Protein AF-A0A958SZK6-F1 (afdb_monomer_lite)

Structure (mmCIF, N/CA/C/O backbone):
data_AF-A0A958SZK6-F1
#
_entry.id   AF-A0A958SZK6-F1
#
loop_
_atom_site.group_PDB
_atom_site.id
_atom_site.type_symbol
_atom_site.label_atom_id
_atom_site.label_alt_id
_atom_site.label_comp_id
_atom_site.label_asym_id
_atom_site.label_entity_id
_atom_site.label_seq_id
_atom_site.pdbx_PDB_ins_code
_atom_site.Cartn_x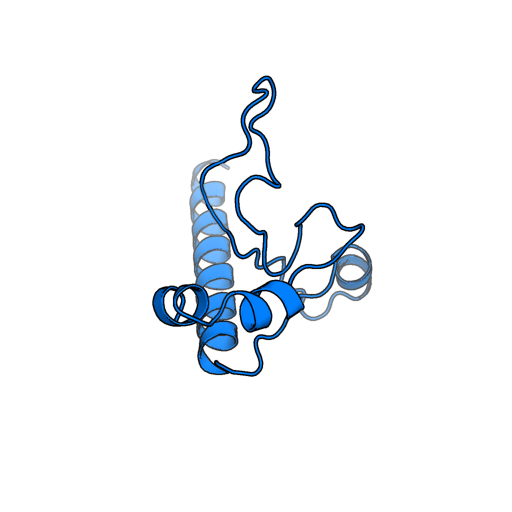
_atom_site.Cartn_y
_atom_site.Cartn_z
_atom_site.occupancy
_atom_site.B_iso_or_equiv
_atom_site.auth_seq_id
_atom_site.auth_comp_id
_atom_site.auth_asym_id
_atom_site.auth_atom_id
_atom_site.pdbx_PDB_model_num
ATOM 1 N N . GLN A 1 1 ? -9.266 -9.738 -1.477 1.00 91.81 1 GLN A N 1
ATOM 2 C CA . GLN A 1 1 ? -8.000 -9.191 -0.958 1.00 91.81 1 GLN A CA 1
ATOM 3 C C . GLN A 1 1 ? -8.165 -7.889 -0.177 1.00 91.81 1 GLN A C 1
ATOM 5 O O . GLN A 1 1 ? -8.206 -7.959 1.041 1.00 91.81 1 GLN A O 1
ATOM 10 N N . VAL A 1 2 ? -8.353 -6.716 -0.798 1.00 93.88 2 VAL A N 1
ATOM 11 C CA . VAL A 1 2 ? -8.395 -5.432 -0.049 1.00 93.88 2 VAL A CA 1
ATOM 12 C C . VAL A 1 2 ? -9.472 -5.387 1.045 1.00 93.88 2 VAL A C 1
ATOM 14 O O . VAL A 1 2 ? -9.181 -5.058 2.189 1.00 93.88 2 VAL A O 1
ATOM 17 N N . LYS A 1 3 ? -10.704 -5.811 0.730 1.00 95.88 3 LYS A N 1
ATOM 18 C CA . LYS A 1 3 ? -11.786 -5.913 1.728 1.00 95.88 3 LYS A CA 1
ATOM 19 C C . LYS A 1 3 ? -11.458 -6.877 2.874 1.00 95.88 3 LYS A C 1
ATOM 21 O O . LYS A 1 3 ? -11.888 -6.641 3.992 1.00 95.88 3 LYS A O 1
ATOM 26 N N . GLN A 1 4 ? -10.721 -7.954 2.593 1.00 97.31 4 GLN A N 1
ATOM 27 C CA . GLN A 1 4 ? -10.330 -8.931 3.613 1.00 97.31 4 GLN A CA 1
ATOM 28 C C . GLN A 1 4 ? -9.283 -8.340 4.552 1.00 97.31 4 GLN A C 1
ATOM 30 O O . GLN A 1 4 ? -9.421 -8.506 5.755 1.00 97.31 4 GLN A O 1
ATOM 35 N N . PHE A 1 5 ? -8.307 -7.593 4.023 1.00 97.62 5 PHE A N 1
ATOM 36 C CA . PHE A 1 5 ? -7.326 -6.891 4.849 1.00 97.62 5 PHE A CA 1
ATOM 37 C C . PHE A 1 5 ? -8.008 -5.929 5.829 1.00 97.62 5 PHE A C 1
ATOM 39 O O . PHE A 1 5 ? -7.774 -6.011 7.028 1.00 97.62 5 PHE A O 1
ATOM 46 N N . PHE A 1 6 ? -8.914 -5.070 5.352 1.00 96.44 6 PHE A N 1
ATOM 47 C CA . PHE A 1 6 ? -9.590 -4.107 6.231 1.00 96.44 6 PHE A CA 1
ATOM 48 C C . PHE A 1 6 ? -10.586 -4.745 7.212 1.00 96.44 6 PHE A C 1
ATOM 50 O O . PHE A 1 6 ? -10.904 -4.129 8.229 1.00 96.44 6 PHE A O 1
ATOM 57 N N . ALA A 1 7 ? -11.018 -5.983 6.954 1.00 97.38 7 ALA A N 1
ATOM 58 C CA . ALA A 1 7 ? -11.819 -6.784 7.876 1.00 97.38 7 ALA A CA 1
ATOM 59 C C . ALA A 1 7 ? -10.991 -7.501 8.962 1.00 97.38 7 ALA A C 1
ATOM 61 O O . ALA A 1 7 ? -11.582 -8.095 9.864 1.00 97.38 7 ALA A O 1
ATOM 62 N N . LEU A 1 8 ? -9.652 -7.467 8.896 1.00 97.50 8 LEU A N 1
ATOM 63 C CA . LEU A 1 8 ? -8.797 -8.017 9.950 1.00 97.50 8 LEU A CA 1
ATOM 64 C C . LEU A 1 8 ? -8.960 -7.234 11.267 1.00 97.50 8 LEU A C 1
ATOM 66 O O . LEU A 1 8 ? -9.292 -6.040 11.237 1.00 97.50 8 LEU A O 1
ATOM 70 N N . PRO A 1 9 ? -8.676 -7.872 12.421 1.00 97.81 9 PRO A N 1
ATOM 71 C CA . PRO A 1 9 ? -8.665 -7.188 13.708 1.00 97.81 9 PRO A CA 1
ATOM 72 C C . PRO A 1 9 ? -7.741 -5.966 13.701 1.00 97.81 9 PRO A C 1
ATOM 74 O O . PRO A 1 9 ? -6.704 -5.950 13.030 1.00 97.81 9 PRO A O 1
ATOM 77 N N . LEU A 1 10 ? -8.108 -4.923 14.449 1.00 95.38 10 LEU A N 1
ATOM 78 C CA . LEU A 1 10 ? -7.368 -3.659 14.453 1.00 95.38 10 LEU A CA 1
ATOM 79 C C . LEU A 1 10 ? -5.914 -3.862 14.896 1.00 95.38 10 LEU A C 1
ATOM 81 O O . LEU A 1 10 ? -5.007 -3.310 14.278 1.00 95.38 10 LEU A O 1
ATOM 85 N N . GLU A 1 11 ? -5.697 -4.697 15.908 1.00 96.25 11 GLU A N 1
ATOM 86 C CA . GLU A 1 11 ? -4.380 -5.057 16.425 1.00 96.25 11 GLU A CA 1
ATOM 87 C C . GLU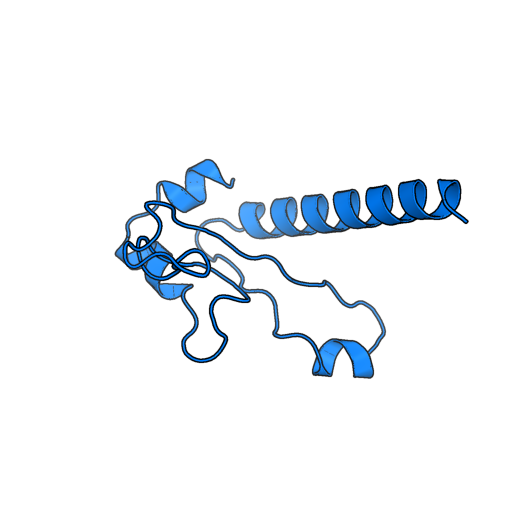 A 1 11 ? -3.499 -5.763 15.385 1.00 96.25 11 GLU A C 1
ATOM 89 O O . GLU A 1 11 ? -2.276 -5.679 15.459 1.00 96.25 11 GLU A O 1
ATOM 94 N N . VAL A 1 12 ? -4.101 -6.431 14.395 1.00 97.75 12 VAL A N 1
ATOM 95 C CA . VAL A 1 12 ? -3.373 -7.023 13.270 1.00 97.75 12 VAL A CA 1
ATOM 96 C C . VAL A 1 12 ? -2.991 -5.933 12.276 1.00 97.75 12 VAL A C 1
ATOM 98 O O . VAL A 1 12 ? -1.819 -5.803 11.933 1.00 97.75 12 VAL A O 1
ATOM 101 N N . LYS A 1 13 ? -3.950 -5.092 11.868 1.00 97.19 13 LYS A N 1
ATOM 102 C CA . LYS A 1 13 ? -3.707 -4.005 10.903 1.00 97.19 13 LYS A CA 1
ATOM 103 C C . LYS A 1 13 ? -2.657 -3.008 11.404 1.00 97.19 13 LYS A C 1
ATOM 105 O O . LYS A 1 13 ? -1.792 -2.595 10.638 1.00 97.19 13 LYS A O 1
ATOM 110 N N . GLN A 1 14 ? -2.682 -2.673 12.696 1.00 95.62 14 GLN A N 1
ATOM 111 C CA . GLN A 1 14 ? -1.741 -1.737 13.324 1.00 95.62 14 GLN A CA 1
ATOM 112 C C . GLN A 1 14 ? -0.276 -2.189 13.270 1.00 95.62 14 GLN A C 1
ATOM 114 O O . GLN A 1 14 ? 0.607 -1.336 13.303 1.00 95.62 14 GLN A O 1
ATOM 119 N N . LYS A 1 15 ? 0.008 -3.492 13.123 1.00 96.81 15 LYS A N 1
ATOM 120 C CA . LYS A 1 15 ? 1.384 -3.989 12.926 1.00 96.81 15 LYS A CA 1
ATOM 121 C C . LYS A 1 15 ? 2.028 -3.451 11.649 1.00 96.81 15 LYS A C 1
ATOM 123 O O . LYS A 1 15 ? 3.248 -3.386 11.560 1.00 96.81 15 LYS A O 1
ATOM 128 N N . TYR A 1 16 ? 1.208 -3.069 10.673 1.00 96.75 16 TYR A N 1
ATOM 129 C CA . TYR A 1 16 ? 1.648 -2.582 9.370 1.00 96.75 16 TYR A CA 1
ATOM 130 C C . TYR A 1 16 ? 1.729 -1.058 9.286 1.00 96.75 16 TYR A C 1
ATOM 132 O O . TYR A 1 16 ? 1.944 -0.512 8.204 1.00 96.75 16 TYR A O 1
ATOM 140 N N . GLU A 1 17 ? 1.540 -0.364 10.405 1.00 94.94 17 GLU A N 1
ATOM 141 C CA . GLU A 1 17 ? 1.699 1.078 10.484 1.00 94.94 17 GLU A CA 1
ATOM 142 C C . GLU A 1 17 ? 3.154 1.424 10.824 1.00 94.94 17 GLU A C 1
ATOM 144 O O . GLU A 1 17 ? 3.676 1.005 11.856 1.00 94.94 17 GLU A O 1
ATOM 149 N N . ILE A 1 18 ? 3.822 2.188 9.953 1.00 93.12 18 ILE A N 1
ATOM 150 C CA . ILE A 1 18 ? 5.254 2.491 10.085 1.00 93.12 18 ILE A CA 1
ATOM 151 C C . ILE A 1 18 ? 5.448 3.922 10.611 1.00 93.12 18 ILE A C 1
ATOM 153 O O . ILE A 1 18 ? 5.161 4.894 9.898 1.00 93.12 18 ILE A O 1
ATOM 157 N N . PRO A 1 19 ? 5.975 4.097 11.837 1.00 90.44 19 PRO A N 1
ATOM 158 C CA . PRO A 1 19 ? 6.301 5.414 12.366 1.00 90.44 19 PRO A CA 1
ATOM 159 C C . PRO A 1 19 ? 7.413 6.099 11.563 1.00 90.44 19 PRO A C 1
ATOM 161 O O . PRO A 1 19 ? 8.329 5.459 11.057 1.00 90.44 19 PRO A O 1
ATOM 164 N N . GLY A 1 20 ? 7.362 7.429 11.478 1.00 89.38 20 GLY A N 1
ATOM 165 C CA . GLY A 1 20 ? 8.450 8.235 10.911 1.00 89.38 20 GLY A CA 1
ATOM 166 C C . GLY A 1 20 ? 8.456 8.381 9.386 1.00 89.38 20 GLY A C 1
ATOM 167 O O . GLY A 1 20 ? 9.158 9.252 8.887 1.00 89.38 20 GLY A O 1
ATOM 168 N N . ILE A 1 21 ? 7.638 7.622 8.645 1.00 89.38 21 ILE A N 1
ATOM 169 C CA . ILE A 1 21 ? 7.552 7.741 7.173 1.00 89.38 21 ILE A CA 1
AT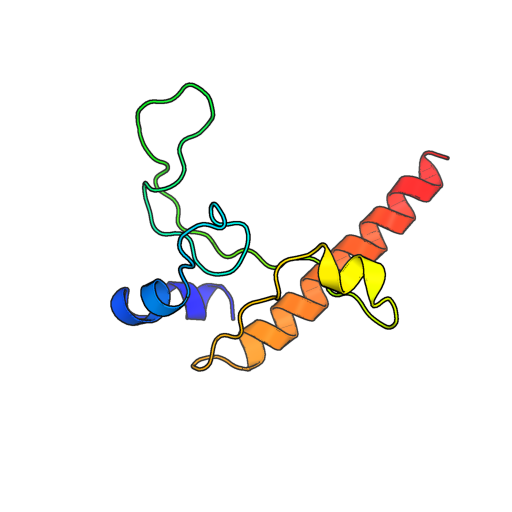OM 170 C C . ILE A 1 21 ? 6.316 8.506 6.682 1.00 89.38 21 ILE A C 1
ATOM 172 O O . ILE A 1 21 ? 6.073 8.579 5.478 1.00 89.38 21 ILE A O 1
ATOM 176 N N . GLY A 1 22 ? 5.512 9.052 7.599 1.00 87.62 22 GLY A N 1
ATOM 177 C CA . GLY A 1 22 ? 4.320 9.837 7.264 1.00 87.62 22 GLY A CA 1
ATOM 178 C C . GLY A 1 22 ? 3.254 9.051 6.497 1.00 87.62 22 GLY A C 1
ATOM 179 O O . GLY A 1 22 ? 2.600 9.619 5.635 1.00 87.62 22 GLY A O 1
ATOM 180 N N . GLY A 1 23 ? 3.125 7.744 6.748 1.00 90.31 23 GLY A N 1
ATOM 181 C CA . GLY A 1 23 ? 2.111 6.906 6.099 1.00 90.31 23 GLY A CA 1
ATOM 182 C C . GLY A 1 23 ? 2.403 6.546 4.640 1.00 90.31 23 GLY A C 1
ATOM 183 O O . GLY A 1 23 ? 1.549 5.961 3.990 1.00 90.31 23 GLY A O 1
ATOM 184 N N . GLN A 1 24 ? 3.597 6.834 4.110 1.00 92.94 24 GLN A N 1
ATOM 185 C CA . GLN A 1 24 ? 3.941 6.569 2.702 1.00 92.94 24 GLN A CA 1
ATOM 186 C C . GLN A 1 24 ? 3.897 5.087 2.291 1.00 92.94 24 GLN A C 1
ATOM 188 O O . GLN A 1 24 ? 3.908 4.789 1.094 1.00 92.94 24 GLN A O 1
ATOM 193 N N . ARG A 1 25 ? 3.908 4.157 3.249 1.00 96.00 25 ARG A N 1
ATOM 194 C CA . ARG A 1 25 ? 3.831 2.709 3.028 1.00 96.00 25 ARG A CA 1
ATOM 195 C C . ARG A 1 25 ? 2.983 2.059 4.109 1.00 96.00 25 ARG A C 1
ATOM 197 O O . ARG A 1 25 ? 2.970 2.535 5.243 1.00 96.00 25 ARG A O 1
ATOM 204 N N . GLY A 1 26 ? 2.368 0.933 3.759 1.00 96.38 26 GLY A N 1
ATOM 205 C CA . GLY A 1 26 ? 1.640 0.103 4.712 1.00 96.38 26 GLY A CA 1
ATOM 206 C C . GLY A 1 26 ? 0.317 0.729 5.138 1.00 96.38 26 GLY A C 1
ATOM 207 O O . GLY A 1 26 ? -0.298 1.477 4.377 1.00 96.38 26 GLY A O 1
ATOM 208 N N . TYR A 1 27 ? -0.126 0.384 6.342 1.00 96.88 27 TYR A N 1
ATOM 209 C CA . TYR A 1 27 ? -1.433 0.748 6.876 1.00 96.88 27 TYR A CA 1
ATOM 210 C C . TYR A 1 27 ? -1.424 2.120 7.560 1.00 96.88 27 TYR A C 1
ATOM 212 O O . TYR A 1 27 ? -0.483 2.461 8.274 1.00 96.88 27 TYR A O 1
ATOM 220 N N . VAL A 1 28 ? -2.506 2.882 7.385 1.00 94.00 28 VAL A N 1
ATOM 221 C CA . VAL A 1 28 ? -2.768 4.136 8.102 1.00 94.00 28 VAL A CA 1
ATOM 222 C C . VAL A 1 28 ? -4.141 4.057 8.758 1.00 94.00 28 VAL A C 1
ATOM 224 O O . VAL A 1 28 ? -5.155 3.850 8.088 1.00 94.00 28 VAL A O 1
ATOM 227 N N . SER A 1 29 ? -4.157 4.227 10.078 1.00 92.19 29 SER A N 1
ATOM 228 C CA . SER A 1 29 ? -5.362 4.171 10.900 1.00 92.19 29 SER A CA 1
ATOM 229 C C . SER A 1 29 ? -6.230 5.433 10.795 1.00 92.19 29 SER A C 1
ATOM 231 O O . SER A 1 29 ? -5.777 6.514 10.414 1.00 92.19 29 SER A O 1
ATOM 233 N N . PHE A 1 30 ? -7.506 5.284 11.158 1.00 89.62 30 PHE A N 1
ATOM 234 C CA . PHE A 1 30 ? -8.477 6.378 11.207 1.00 89.62 30 PHE A CA 1
ATOM 235 C C . PHE A 1 30 ? -7.963 7.591 11.988 1.00 89.62 30 PHE A C 1
ATOM 237 O O . PHE A 1 30 ? -7.367 7.457 13.056 1.00 89.62 30 PHE A O 1
ATOM 244 N N . GLY A 1 31 ? -8.249 8.788 11.474 1.00 80.31 31 GLY A N 1
ATOM 245 C CA . GLY A 1 31 ? -7.960 10.048 12.152 1.00 80.31 31 GLY A CA 1
ATOM 246 C C . GLY A 1 31 ? -6.483 10.452 12.199 1.00 80.31 31 GLY A C 1
ATOM 247 O O . GLY A 1 31 ? -6.185 11.518 12.735 1.00 80.31 31 GLY A O 1
ATOM 248 N N . LYS A 1 32 ? -5.559 9.653 11.639 1.00 71.88 32 LYS A N 1
ATOM 249 C CA . LYS A 1 32 ? -4.132 10.012 11.566 1.00 71.88 32 LYS A CA 1
ATOM 250 C C . LYS A 1 32 ? -3.804 11.001 10.459 1.00 71.88 32 LYS A C 1
ATOM 252 O O . LYS A 1 32 ? -2.956 11.867 10.660 1.00 71.88 32 LYS A O 1
ATOM 257 N N . GLU A 1 33 ? -4.465 10.892 9.312 1.00 67.75 33 GLU A N 1
ATOM 258 C CA . GLU A 1 33 ? -4.352 11.892 8.254 1.00 67.75 33 GLU A CA 1
ATOM 259 C C . GLU A 1 33 ? -5.430 12.960 8.414 1.00 67.75 33 GLU A C 1
ATOM 261 O O . GLU A 1 33 ? -6.583 12.678 8.739 1.00 67.75 33 GLU A O 1
ATOM 266 N N . SER A 1 34 ? -5.035 14.212 8.204 1.00 64.19 34 SER A N 1
ATOM 267 C CA . SER A 1 34 ? -5.946 15.350 8.136 1.00 64.19 34 SER A CA 1
ATOM 268 C C . SER A 1 34 ? -5.794 15.997 6.771 1.00 64.19 34 SER A C 1
ATOM 270 O O . SER A 1 34 ? -4.680 16.340 6.362 1.00 64.19 34 SER A O 1
ATOM 272 N N . ALA A 1 35 ? -6.907 16.207 6.070 1.00 66.56 35 ALA A N 1
ATOM 273 C CA . ALA A 1 35 ? -6.899 17.018 4.862 1.00 66.56 35 ALA A CA 1
ATOM 274 C C . ALA A 1 35 ? -6.300 18.403 5.168 1.00 66.56 35 ALA A C 1
ATOM 276 O O . ALA A 1 35 ? -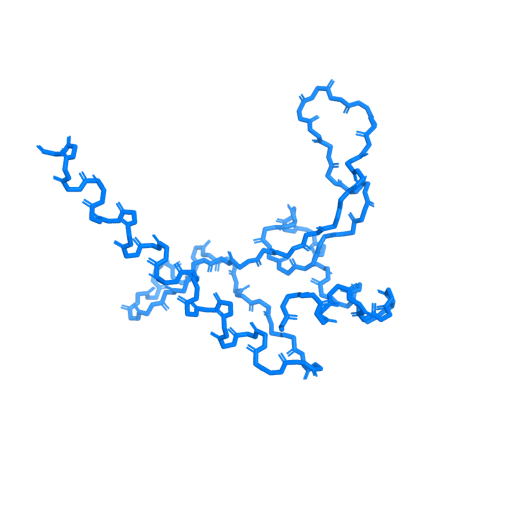6.599 19.014 6.200 1.00 66.56 35 ALA A O 1
ATOM 277 N N . LYS A 1 36 ? -5.456 18.916 4.264 1.00 69.31 36 LYS A N 1
ATOM 278 C CA . LYS A 1 36 ? -4.778 20.208 4.436 1.00 69.31 36 LYS A CA 1
ATOM 279 C C . LYS A 1 36 ? -5.803 21.308 4.758 1.00 69.31 36 LYS A C 1
ATOM 281 O O . LYS A 1 36 ? -6.644 21.633 3.925 1.00 69.31 36 LYS A O 1
ATOM 286 N N . GLY A 1 37 ? -5.721 21.877 5.963 1.00 67.69 37 GLY A N 1
ATOM 287 C CA . GLY A 1 37 ? -6.615 22.943 6.435 1.00 67.69 37 GLY A CA 1
ATOM 288 C C . GLY A 1 37 ? -7.835 22.494 7.253 1.00 67.69 37 GLY A C 1
ATOM 289 O O . GLY A 1 37 ? -8.632 23.350 7.635 1.00 67.69 37 GLY A O 1
ATOM 290 N N . LYS A 1 38 ? -7.993 21.199 7.564 1.00 71.81 38 LYS A N 1
ATOM 291 C CA . LYS A 1 38 ? -9.033 20.700 8.481 1.00 71.81 38 LYS A CA 1
ATOM 292 C C . LYS A 1 38 ? -8.442 20.233 9.814 1.00 71.81 38 LYS A C 1
ATOM 294 O O . LYS A 1 38 ? -7.348 19.684 9.850 1.00 71.81 38 LYS A O 1
ATOM 299 N N . LYS A 1 39 ? -9.174 20.484 10.909 1.00 64.75 39 LYS A N 1
ATOM 300 C CA . LYS A 1 39 ? -8.821 20.038 12.273 1.00 64.75 39 LYS A CA 1
ATOM 301 C C . LYS A 1 39 ? -9.285 18.615 12.581 1.00 64.75 39 LYS A C 1
ATOM 303 O O . LYS A 1 39 ? -8.743 17.984 13.478 1.00 64.75 39 LYS A O 1
ATOM 308 N N . GLU A 1 40 ? -10.318 18.155 11.888 1.00 73.44 40 GLU A N 1
ATOM 309 C CA . GLU A 1 40 ? -10.868 16.817 12.063 1.00 73.44 40 GLU A CA 1
ATOM 310 C C . GLU A 1 40 ? -10.065 15.840 11.210 1.00 73.44 40 GLU A C 1
ATOM 312 O O . GLU A 1 40 ? -9.894 16.056 10.007 1.00 73.44 40 GLU A O 1
ATOM 317 N N . GLY A 1 41 ? -9.556 14.792 11.857 1.00 68.31 41 GLY A N 1
ATOM 318 C CA . GLY A 1 41 ? -8.893 13.695 11.173 1.00 68.31 41 GLY A CA 1
ATOM 319 C C . GLY A 1 41 ? -9.879 12.942 10.288 1.00 68.31 41 GLY A C 1
ATOM 320 O O . GLY A 1 41 ? -11.075 12.854 10.577 1.00 68.31 41 GLY A O 1
ATOM 321 N N . ASP A 1 42 ? -9.378 12.401 9.190 1.00 66.75 42 ASP A N 1
ATOM 322 C CA . ASP A 1 42 ? -10.218 11.718 8.228 1.00 66.75 42 ASP A CA 1
ATOM 323 C C . ASP A 1 42 ? -10.806 10.421 8.805 1.00 66.75 42 ASP A C 1
ATOM 325 O O . ASP A 1 42 ? -10.099 9.575 9.357 1.00 66.75 42 ASP A O 1
ATOM 329 N N . LEU A 1 43 ? -12.116 10.228 8.619 1.00 82.94 43 LEU A N 1
ATOM 330 C CA . LEU A 1 43 ? -12.826 8.991 8.962 1.00 82.94 43 LEU A CA 1
ATOM 331 C C . LEU A 1 43 ? -12.608 7.914 7.892 1.00 82.94 43 LEU A C 1
ATOM 333 O O . LEU A 1 43 ? -13.554 7.345 7.347 1.00 82.94 43 LEU A O 1
ATOM 337 N N . LYS A 1 44 ? -11.346 7.663 7.557 1.00 87.31 44 LYS A N 1
AT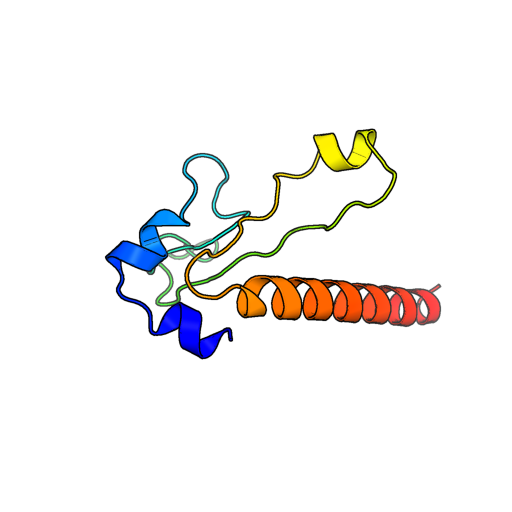OM 338 C CA . LYS A 1 44 ? -10.937 6.615 6.629 1.00 87.31 44 LYS A CA 1
ATOM 339 C C . LYS A 1 44 ? -9.629 5.990 7.089 1.00 87.31 44 LYS A C 1
ATOM 341 O O . LYS A 1 44 ? -8.805 6.636 7.729 1.00 87.31 44 LYS A O 1
ATOM 346 N N . GLU A 1 45 ? -9.482 4.724 6.755 1.00 93.75 45 GLU A N 1
ATOM 347 C CA . GLU A 1 45 ? -8.249 3.966 6.892 1.00 93.75 45 GLU A CA 1
ATOM 348 C C . GLU A 1 45 ? -7.704 3.661 5.497 1.00 93.75 45 GLU A C 1
ATOM 350 O O . GLU A 1 45 ? -8.464 3.600 4.522 1.00 93.75 45 GLU A O 1
ATOM 355 N N . PHE A 1 46 ? -6.391 3.481 5.392 1.00 93.25 46 PHE A N 1
ATOM 356 C CA . PHE A 1 46 ? -5.734 3.315 4.102 1.00 93.25 46 PHE A CA 1
ATOM 357 C C . PHE A 1 46 ? -4.643 2.264 4.120 1.00 93.25 46 PHE A C 1
ATOM 359 O O . PHE A 1 46 ? -4.106 1.902 5.164 1.00 93.25 46 PHE A O 1
ATOM 366 N N . TRP A 1 47 ? -4.285 1.836 2.913 1.00 96.69 47 TRP A N 1
ATOM 367 C CA . TRP A 1 47 ? -3.067 1.102 2.643 1.00 96.69 47 TRP A CA 1
ATOM 368 C C . TRP A 1 47 ? -2.324 1.752 1.475 1.00 96.69 47 TRP A C 1
ATOM 370 O O . TRP A 1 47 ? -2.925 1.980 0.423 1.00 96.69 47 TRP A O 1
ATOM 380 N N . HIS A 1 48 ? -1.023 1.995 1.632 1.00 96.38 48 HIS A N 1
ATOM 381 C CA . HIS A 1 48 ? -0.168 2.521 0.570 1.00 96.38 48 HIS A CA 1
ATOM 382 C C . HIS A 1 48 ? 0.801 1.464 0.032 1.00 96.38 48 HIS A C 1
ATOM 384 O O . HIS A 1 48 ? 1.712 1.009 0.729 1.00 96.38 48 HIS A O 1
ATOM 390 N N . PHE A 1 49 ? 0.629 1.147 -1.254 1.00 96.94 49 PHE A N 1
ATOM 391 C CA . PHE A 1 49 ? 1.657 0.529 -2.088 1.00 96.94 49 PHE A CA 1
ATOM 392 C C . PHE A 1 49 ? 2.488 1.633 -2.756 1.00 96.94 49 PHE A C 1
ATOM 394 O O . PHE A 1 49 ? 1.939 2.559 -3.353 1.00 96.94 49 PHE A O 1
ATOM 401 N N . GLY A 1 50 ? 3.807 1.541 -2.647 1.00 95.25 50 GLY A N 1
ATOM 402 C CA . GLY A 1 50 ? 4.763 2.397 -3.338 1.00 95.25 50 GLY A CA 1
ATOM 403 C C . GLY A 1 50 ? 5.346 1.766 -4.595 1.00 95.25 50 GLY A C 1
ATOM 404 O O . GLY A 1 50 ? 4.981 0.655 -4.978 1.00 95.25 50 GLY A O 1
ATOM 405 N N . GLN A 1 51 ? 6.296 2.482 -5.201 1.00 95.94 51 GLN A N 1
ATOM 406 C CA . GLN A 1 51 ? 6.970 2.060 -6.426 1.00 95.94 51 GLN A CA 1
ATOM 407 C C . GLN A 1 51 ? 7.634 0.690 -6.256 1.00 95.94 51 GLN A C 1
ATOM 409 O O . GLN A 1 51 ? 8.363 0.451 -5.293 1.00 95.94 51 GLN A O 1
ATOM 414 N N . TYR A 1 52 ? 7.414 -0.182 -7.234 1.00 94.25 52 TYR A N 1
ATOM 415 C CA . TYR A 1 52 ? 8.208 -1.390 -7.421 1.00 94.25 52 TYR A CA 1
ATOM 416 C C . TYR A 1 52 ? 9.336 -1.047 -8.390 1.00 94.25 52 TYR A C 1
ATOM 418 O O . TYR A 1 52 ? 9.079 -0.707 -9.546 1.00 94.25 52 TYR A O 1
ATOM 426 N N . VAL A 1 53 ? 10.568 -1.051 -7.889 1.00 91.81 53 VAL A N 1
ATOM 427 C CA . VAL A 1 53 ? 11.764 -0.772 -8.684 1.00 91.81 53 VAL A CA 1
ATOM 428 C C . VAL A 1 53 ? 12.410 -2.101 -9.032 1.00 91.81 53 VAL A C 1
ATOM 430 O O . VAL A 1 53 ? 12.794 -2.845 -8.137 1.00 91.81 53 VAL A O 1
ATOM 433 N N . ASP A 1 54 ? 12.533 -2.374 -10.325 1.00 87.81 54 ASP A N 1
ATOM 434 C CA . ASP A 1 54 ? 13.274 -3.517 -10.844 1.00 87.81 54 ASP A CA 1
ATOM 435 C C . ASP A 1 54 ? 14.552 -2.984 -11.525 1.00 87.81 54 ASP A C 1
ATOM 437 O O . ASP A 1 54 ? 14.511 -1.972 -12.232 1.00 87.81 54 ASP A O 1
ATOM 441 N N . ASP A 1 55 ? 15.693 -3.632 -11.277 1.00 89.31 55 ASP A N 1
ATOM 442 C CA . ASP A 1 55 ? 16.989 -3.379 -11.933 1.00 89.31 55 ASP A CA 1
ATOM 443 C C . ASP A 1 55 ? 17.538 -1.935 -11.856 1.00 89.31 55 ASP A C 1
ATOM 445 O O . ASP A 1 55 ? 18.322 -1.505 -12.708 1.00 89.31 55 ASP A O 1
ATOM 449 N N . ASN A 1 56 ? 17.182 -1.162 -10.821 1.00 94.00 56 ASN A N 1
ATOM 450 C CA . ASN A 1 56 ? 17.733 0.182 -10.611 1.00 94.00 56 ASN A CA 1
ATOM 451 C C . ASN A 1 56 ? 18.073 0.470 -9.134 1.00 94.00 56 ASN A C 1
ATOM 453 O O . ASN A 1 56 ? 17.267 1.074 -8.422 1.00 94.00 56 ASN A O 1
ATOM 457 N N . PRO A 1 57 ? 19.300 0.136 -8.686 1.00 92.06 57 PRO A N 1
ATOM 458 C CA . PRO A 1 57 ? 19.713 0.292 -7.287 1.00 92.06 57 PRO A CA 1
ATOM 459 C C . PRO A 1 57 ? 19.674 1.734 -6.766 1.00 92.06 57 PRO A C 1
ATOM 461 O O . PRO A 1 57 ? 19.509 1.960 -5.571 1.00 92.06 57 PRO A O 1
ATOM 464 N N . LYS A 1 58 ? 19.841 2.728 -7.652 1.00 93.75 58 LYS A N 1
ATOM 465 C CA . LYS A 1 58 ? 19.786 4.143 -7.258 1.00 93.75 58 LYS A CA 1
ATOM 466 C C . LYS A 1 58 ? 18.363 4.547 -6.888 1.00 93.75 58 LYS A C 1
ATOM 468 O O . LYS A 1 58 ? 18.168 5.140 -5.838 1.00 93.75 58 LYS A O 1
ATOM 473 N N . LEU A 1 59 ? 17.386 4.188 -7.725 1.00 91.44 59 LEU A N 1
ATOM 474 C CA . LEU A 1 59 ? 15.975 4.459 -7.442 1.00 91.44 59 LEU A CA 1
ATOM 475 C C . LEU A 1 59 ? 15.464 3.626 -6.267 1.00 91.44 59 LEU A C 1
ATOM 477 O O . LEU A 1 59 ? 14.700 4.131 -5.451 1.00 91.44 59 LEU A O 1
ATOM 481 N N . GLU A 1 60 ? 15.895 2.370 -6.150 1.00 92.12 60 GLU A N 1
ATOM 482 C CA . GLU A 1 60 ? 15.517 1.511 -5.026 1.00 92.12 60 GLU A CA 1
ATOM 483 C C . GLU A 1 60 ? 15.938 2.120 -3.679 1.00 92.12 60 GLU A C 1
ATOM 485 O O . GLU A 1 60 ? 15.173 2.074 -2.722 1.00 92.12 60 GLU A O 1
ATOM 490 N N . ALA A 1 61 ? 17.100 2.780 -3.622 1.00 92.00 61 ALA A N 1
ATOM 491 C CA . ALA A 1 61 ? 17.562 3.488 -2.428 1.00 92.00 61 ALA A CA 1
ATOM 492 C C . ALA A 1 61 ? 16.762 4.767 -2.098 1.00 92.00 61 ALA A C 1
ATOM 494 O O . ALA A 1 61 ? 16.793 5.221 -0.954 1.00 92.00 61 ALA A O 1
ATOM 495 N N . GLU A 1 62 ? 16.057 5.363 -3.066 1.00 91.75 62 GLU A N 1
ATOM 496 C CA . GLU A 1 62 ? 15.246 6.572 -2.854 1.00 91.75 62 GLU A CA 1
ATOM 497 C C . GLU A 1 62 ? 13.841 6.261 -2.318 1.00 91.75 62 GLU A C 1
ATOM 499 O O . GLU A 1 62 ? 13.247 7.077 -1.608 1.00 91.75 62 GLU A O 1
ATOM 504 N N . TYR A 1 63 ? 13.293 5.086 -2.639 1.00 89.69 63 TYR A N 1
ATOM 505 C CA . TYR A 1 63 ? 11.940 4.709 -2.242 1.00 89.69 63 TYR A CA 1
ATOM 506 C C . TYR A 1 63 ? 11.934 3.833 -0.986 1.00 89.69 63 TYR A C 1
ATOM 508 O O . TYR A 1 63 ? 12.584 2.791 -0.954 1.00 89.69 63 TYR A O 1
ATOM 516 N N . PRO A 1 64 ? 11.101 4.150 0.025 1.00 92.00 64 PRO A N 1
ATOM 517 C CA . PRO A 1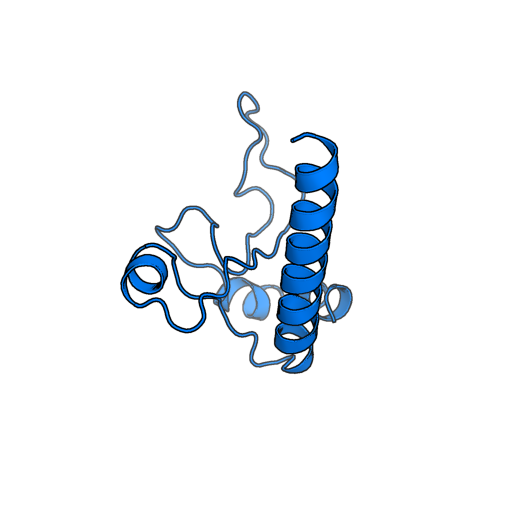 64 ? 10.823 3.204 1.096 1.00 92.00 64 PRO A CA 1
ATOM 518 C C . PRO A 1 64 ? 10.295 1.878 0.535 1.00 92.00 64 PRO A C 1
ATOM 520 O O . PRO A 1 64 ? 9.459 1.877 -0.381 1.00 92.00 64 PRO A O 1
ATOM 523 N N . ALA A 1 65 ? 10.746 0.763 1.109 1.00 92.69 65 ALA A N 1
ATOM 524 C CA . ALA A 1 65 ? 10.306 -0.568 0.709 1.00 92.69 65 ALA A CA 1
ATOM 525 C C . ALA A 1 65 ? 8.796 -0.761 0.931 1.00 92.69 65 ALA A C 1
ATOM 527 O O . ALA A 1 65 ? 8.200 -0.202 1.856 1.00 92.69 65 ALA A O 1
ATOM 528 N N . ASN A 1 66 ? 8.169 -1.562 0.070 1.00 95.44 66 ASN A N 1
ATOM 529 C CA . ASN A 1 66 ? 6.785 -1.984 0.267 1.00 95.44 66 ASN A CA 1
ATOM 530 C C . ASN A 1 66 ? 6.661 -2.940 1.460 1.00 95.44 66 ASN A C 1
ATOM 532 O O . ASN A 1 66 ? 7.557 -3.737 1.729 1.00 95.44 66 ASN A O 1
ATOM 536 N N . VAL A 1 67 ? 5.524 -2.866 2.152 1.00 96.25 67 VAL A N 1
ATOM 537 C CA . VAL A 1 67 ? 5.208 -3.728 3.298 1.00 96.25 67 VAL A CA 1
ATOM 538 C C . VAL A 1 67 ? 4.473 -4.969 2.813 1.00 96.25 67 VAL A C 1
ATOM 540 O O . VAL A 1 67 ? 3.612 -4.869 1.939 1.00 96.25 67 VAL A O 1
ATOM 543 N N . MET A 1 68 ? 4.799 -6.124 3.390 1.00 96.56 68 MET A N 1
ATOM 544 C CA . MET A 1 68 ? 4.174 -7.402 3.059 1.00 96.56 68 MET A CA 1
ATOM 545 C C . MET A 1 68 ? 3.199 -7.805 4.163 1.00 96.56 68 MET A C 1
ATOM 547 O O . MET A 1 68 ? 3.599 -7.930 5.316 1.00 96.56 68 MET A O 1
ATOM 551 N N . VAL A 1 69 ? 1.932 -8.019 3.808 1.00 97.56 69 VAL A N 1
ATOM 552 C CA . VAL A 1 69 ? 0.918 -8.563 4.723 1.00 97.56 69 VAL A CA 1
ATOM 553 C C . VAL A 1 69 ? 1.098 -10.074 4.831 1.00 97.56 69 VAL A C 1
ATOM 555 O O . VAL A 1 69 ? 0.967 -10.777 3.828 1.00 97.56 69 VAL A O 1
ATOM 558 N N . GLU A 1 70 ? 1.380 -10.570 6.032 1.00 97.00 70 GLU A N 1
ATOM 559 C CA . GLU A 1 70 ? 1.652 -11.987 6.295 1.00 97.00 70 GLU A CA 1
ATOM 560 C C . GLU A 1 70 ? 0.375 -12.837 6.292 1.00 97.00 70 GLU A C 1
ATOM 562 O O . GLU A 1 70 ? 0.377 -13.955 5.778 1.00 97.00 70 GLU A O 1
ATOM 567 N N . GLU A 1 71 ? -0.742 -12.307 6.806 1.00 97.06 71 GLU A N 1
ATOM 568 C CA . GLU A 1 71 ? -2.003 -13.054 6.913 1.00 97.06 71 GLU A CA 1
ATOM 569 C C . GLU A 1 71 ? -2.672 -13.297 5.554 1.00 97.06 71 GLU A C 1
ATOM 571 O O . GLU A 1 71 ? -3.491 -14.205 5.413 1.00 97.06 71 GLU A O 1
ATOM 576 N N . LEU A 1 72 ? -2.352 -12.474 4.552 1.00 96.75 72 LEU A N 1
ATOM 577 C CA . LEU A 1 72 ? -2.986 -12.489 3.235 1.00 96.75 72 LEU A CA 1
ATOM 578 C C . LEU A 1 72 ? -1.923 -12.394 2.127 1.00 96.75 72 LEU A C 1
ATOM 580 O O . LEU A 1 72 ? -1.768 -11.334 1.522 1.00 96.75 72 LEU A O 1
ATOM 584 N N . PRO A 1 73 ? -1.207 -13.481 1.788 1.00 94.56 73 PRO A N 1
ATOM 585 C CA . PRO A 1 73 ? -0.173 -13.445 0.749 1.00 94.56 73 PRO A CA 1
ATOM 586 C C . PRO A 1 73 ? -0.679 -12.929 -0.609 1.00 94.56 73 PRO A C 1
ATOM 588 O O . PRO A 1 73 ? 0.004 -12.151 -1.280 1.00 94.56 73 PRO A O 1
ATOM 591 N N . GLU A 1 74 ? -1.912 -13.286 -0.985 1.00 97.19 74 GLU A N 1
ATOM 592 C CA . GLU A 1 74 ? -2.558 -12.811 -2.216 1.00 97.19 74 GLU A CA 1
ATOM 593 C C . GLU A 1 74 ? -2.805 -11.296 -2.233 1.00 97.19 74 GLU A C 1
ATOM 595 O O . GLU A 1 74 ? -2.865 -10.701 -3.308 1.00 97.19 74 GLU A O 1
ATOM 600 N N . PHE A 1 75 ? -2.929 -10.645 -1.071 1.00 97.75 75 PHE A N 1
ATOM 601 C CA . PHE A 1 75 ? -3.080 -9.191 -0.994 1.00 97.75 75 PHE A CA 1
ATOM 602 C C . PHE A 1 75 ? -1.870 -8.474 -1.591 1.00 97.75 75 PHE A C 1
ATOM 604 O O . PHE A 1 75 ? -2.036 -7.527 -2.359 1.00 97.75 75 PHE A O 1
ATOM 611 N N . ASN A 1 76 ? -0.667 -8.974 -1.309 1.00 97.12 76 ASN A N 1
ATOM 612 C CA . ASN A 1 76 ? 0.568 -8.395 -1.828 1.00 97.12 76 ASN A CA 1
ATOM 613 C C . ASN A 1 76 ? 0.696 -8.618 -3.341 1.00 97.12 76 ASN A C 1
ATOM 615 O O . ASN A 1 76 ? 1.066 -7.698 -4.069 1.00 97.12 76 ASN A O 1
ATOM 619 N N . ALA A 1 77 ? 0.351 -9.822 -3.816 1.00 97.00 77 ALA A N 1
ATOM 620 C CA . ALA A 1 77 ? 0.408 -10.167 -5.235 1.00 97.00 77 ALA A CA 1
ATOM 621 C C . ALA A 1 77 ? -0.562 -9.311 -6.067 1.00 97.00 77 ALA A C 1
ATOM 623 O O . ALA A 1 77 ? -0.142 -8.634 -7.006 1.00 97.00 77 ALA A O 1
ATOM 624 N N . VAL A 1 78 ? -1.838 -9.264 -5.666 1.00 97.44 78 VAL A N 1
ATOM 625 C CA . VAL A 1 78 ? -2.871 -8.470 -6.352 1.00 97.44 78 VAL A CA 1
ATOM 626 C C . VAL A 1 78 ? -2.577 -6.972 -6.251 1.00 97.44 78 VAL A C 1
ATOM 628 O O . VAL A 1 78 ? -2.789 -6.236 -7.215 1.00 97.44 78 VAL A O 1
ATOM 631 N N . GLY A 1 79 ? -2.070 -6.505 -5.105 1.00 97.25 79 GLY A N 1
ATOM 632 C CA . GLY A 1 79 ? -1.667 -5.112 -4.916 1.00 97.25 79 GLY A CA 1
ATOM 633 C C . GLY A 1 79 ? -0.551 -4.687 -5.871 1.00 97.25 79 GLY A C 1
ATOM 634 O O . GLY A 1 79 ? -0.690 -3.672 -6.557 1.00 97.25 79 GLY A O 1
ATOM 635 N N . LYS A 1 80 ? 0.508 -5.504 -5.982 1.00 96.88 80 LYS A N 1
ATOM 636 C CA . LYS A 1 80 ? 1.615 -5.276 -6.923 1.00 96.88 80 LYS A CA 1
ATOM 637 C C . LYS A 1 80 ? 1.126 -5.240 -8.370 1.00 96.88 80 LYS A C 1
ATOM 639 O O . LYS A 1 80 ? 1.435 -4.293 -9.092 1.00 96.88 80 LYS A O 1
ATOM 644 N N . GLU A 1 81 ? 0.341 -6.235 -8.778 1.00 97.38 81 GLU A N 1
ATOM 645 C CA . GLU A 1 81 ? -0.198 -6.312 -10.139 1.00 97.38 81 GLU A CA 1
ATOM 646 C C . GLU A 1 81 ? -1.063 -5.087 -10.469 1.00 97.38 81 GLU A C 1
ATOM 648 O O . GLU A 1 81 ? -0.870 -4.440 -11.500 1.00 97.38 81 GLU A O 1
ATOM 653 N N . THR A 1 82 ? -1.966 -4.710 -9.558 1.00 97.56 82 THR A N 1
ATOM 654 C CA . THR A 1 82 ? -2.835 -3.537 -9.728 1.00 97.56 82 THR A CA 1
ATOM 655 C C . THR A 1 82 ? -2.013 -2.259 -9.891 1.00 97.56 82 THR A C 1
ATOM 657 O O . THR A 1 82 ? -2.277 -1.473 -10.803 1.00 97.56 82 THR A O 1
ATOM 660 N N . TYR A 1 83 ? -0.990 -2.062 -9.051 1.00 97.25 83 TYR A N 1
ATOM 661 C CA . TYR A 1 83 ? -0.095 -0.908 -9.136 1.00 97.25 83 TYR A CA 1
ATOM 662 C C . TYR A 1 83 ? 0.582 -0.822 -10.509 1.00 97.25 83 TYR A C 1
ATOM 664 O O . TYR A 1 83 ? 0.491 0.201 -11.190 1.00 97.25 83 TYR A O 1
ATOM 672 N N . GLN A 1 84 ? 1.215 -1.913 -10.951 1.00 96.62 84 GLN A N 1
ATOM 673 C CA . GLN A 1 84 ? 1.949 -1.954 -12.218 1.00 96.62 84 GLN A CA 1
ATOM 674 C C . GLN A 1 84 ? 1.023 -1.761 -13.430 1.00 96.62 84 GLN A C 1
ATOM 676 O O . GLN A 1 84 ? 1.396 -1.106 -14.406 1.00 96.62 84 GLN A O 1
ATOM 681 N N . MET A 1 85 ? -0.212 -2.265 -13.368 1.00 97.88 85 MET A N 1
ATOM 682 C CA . MET A 1 85 ? -1.207 -2.065 -14.425 1.00 97.88 85 MET A CA 1
ATOM 683 C C . MET A 1 85 ? -1.697 -0.614 -14.513 1.00 97.88 85 MET A C 1
ATOM 685 O O . MET A 1 85 ? -1.851 -0.082 -15.621 1.00 97.88 85 MET A O 1
ATOM 689 N N . LEU A 1 86 ? -1.897 0.056 -13.376 1.00 98.00 86 LEU A N 1
ATOM 690 C CA . LEU A 1 86 ? -2.217 1.486 -13.349 1.00 98.00 86 LEU A CA 1
ATOM 691 C C . LEU A 1 86 ? -1.042 2.329 -13.855 1.00 98.00 86 LEU A C 1
ATOM 693 O O . LEU A 1 86 ? -1.250 3.226 -14.671 1.00 98.00 86 LEU A O 1
ATOM 697 N N . GLU A 1 87 ? 0.189 2.001 -13.461 1.00 96.25 87 GLU A N 1
ATOM 698 C CA . GLU A 1 87 ? 1.394 2.679 -13.950 1.00 96.25 87 GLU A CA 1
ATOM 699 C C . GLU A 1 87 ? 1.543 2.530 -15.473 1.00 96.25 87 GLU A C 1
ATOM 701 O O . GLU A 1 87 ? 1.762 3.512 -16.191 1.00 96.25 87 GLU A O 1
ATOM 706 N N . LYS A 1 88 ? 1.351 1.312 -15.998 1.00 96.19 88 LYS A N 1
ATOM 707 C CA . LYS A 1 88 ? 1.321 1.052 -17.442 1.00 96.19 88 LYS A CA 1
ATOM 708 C C . LYS A 1 88 ? 0.272 1.926 -18.126 1.00 96.19 88 LYS A C 1
ATOM 710 O O . LYS A 1 88 ? 0.581 2.571 -19.125 1.00 96.19 88 LYS A O 1
ATOM 715 N N . THR A 1 89 ? -0.941 1.980 -17.581 1.00 97.25 89 THR A N 1
ATOM 716 C CA . THR A 1 89 ? -2.038 2.798 -18.122 1.00 97.25 89 THR A CA 1
ATOM 717 C C . THR A 1 89 ? -1.670 4.281 -18.141 1.00 97.25 89 THR A C 1
ATOM 719 O O . THR A 1 89 ? -1.823 4.931 -19.175 1.00 97.25 89 THR A O 1
ATOM 722 N N . ALA A 1 90 ? -1.098 4.804 -17.054 1.00 96.31 90 ALA A N 1
ATOM 723 C CA . ALA A 1 90 ? -0.636 6.188 -16.978 1.00 96.31 90 ALA A CA 1
ATOM 724 C C . ALA A 1 90 ? 0.420 6.501 -18.052 1.00 96.31 90 ALA A C 1
ATOM 726 O O . ALA A 1 90 ? 0.317 7.522 -18.731 1.00 96.31 90 ALA A O 1
ATOM 727 N N . LYS A 1 91 ? 1.379 5.593 -18.288 1.00 94.94 91 LYS A N 1
ATOM 728 C CA . LYS A 1 91 ? 2.373 5.732 -19.370 1.00 94.94 91 LYS A CA 1
ATOM 729 C C . LYS A 1 91 ? 1.710 5.842 -20.749 1.00 94.94 91 LYS A C 1
ATOM 731 O O . LYS A 1 91 ? 2.160 6.641 -21.565 1.00 94.94 91 LYS A O 1
ATOM 736 N N . TYR A 1 92 ? 0.647 5.082 -21.024 1.00 95.44 92 TYR A N 1
ATOM 737 C CA . TYR A 1 92 ? -0.101 5.208 -22.285 1.00 95.44 92 TYR A CA 1
ATOM 738 C C . TYR A 1 92 ? -0.850 6.536 -22.397 1.00 95.44 92 TYR A C 1
ATOM 740 O O . TYR A 1 92 ? -0.803 7.157 -23.454 1.00 95.44 92 TYR A O 1
ATOM 748 N N . VAL A 1 93 ? -1.500 6.986 -21.322 1.00 96.31 93 VAL A N 1
ATOM 749 C CA . VAL A 1 93 ? -2.204 8.278 -21.306 1.00 96.31 93 VAL A CA 1
ATOM 750 C C . VAL A 1 93 ? -1.229 9.429 -21.556 1.00 96.31 93 VAL A C 1
ATOM 752 O O . VAL A 1 93 ? -1.499 10.285 -22.391 1.00 96.31 93 VAL A O 1
ATOM 755 N N . LEU A 1 94 ? -0.064 9.423 -20.903 1.00 96.56 94 LEU A N 1
ATOM 756 C CA . LEU A 1 94 ? 0.950 10.466 -21.079 1.00 96.56 94 LEU A CA 1
ATOM 757 C C . LEU A 1 94 ? 1.517 10.517 -22.504 1.00 96.56 94 LEU A C 1
ATOM 759 O O . LEU A 1 94 ? 1.819 11.602 -22.985 1.00 96.56 94 LEU A O 1
ATOM 763 N N . ARG A 1 95 ? 1.607 9.382 -23.211 1.00 94.19 95 ARG A N 1
ATOM 764 C CA . ARG A 1 95 ? 1.997 9.367 -24.634 1.00 94.19 95 ARG A CA 1
ATOM 765 C C . ARG A 1 95 ? 1.004 10.097 -25.532 1.00 94.19 95 ARG A C 1
ATOM 767 O O . ARG A 1 95 ? 1.416 10.602 -26.560 1.00 94.19 95 ARG A O 1
ATOM 774 N N . ALA A 1 96 ? -0.279 10.122 -25.175 1.00 91.62 96 ALA A N 1
ATOM 775 C CA . ALA A 1 96 ? -1.290 10.845 -25.944 1.00 91.62 96 ALA A CA 1
ATOM 776 C C . ALA A 1 96 ? -1.246 12.366 -25.709 1.00 91.62 96 ALA A C 1
ATOM 778 O O . ALA A 1 96 ? -1.886 13.112 -26.443 1.00 91.62 96 ALA A O 1
ATOM 779 N N . LEU A 1 97 ? -0.526 12.815 -24.674 1.00 88.19 97 LEU A N 1
ATOM 780 C CA . LEU A 1 97 ? -0.331 14.227 -24.336 1.00 88.19 97 LEU A CA 1
ATOM 781 C C . LEU A 1 97 ? 1.020 14.783 -24.822 1.00 88.19 97 LEU A C 1
ATOM 783 O O . LEU A 1 97 ? 1.254 15.981 -24.668 1.00 88.19 97 LEU A O 1
ATOM 787 N N . ALA A 1 98 ? 1.900 13.925 -25.345 1.00 68.88 98 ALA A N 1
ATOM 788 C CA . ALA A 1 98 ? 3.221 14.269 -25.871 1.00 68.88 98 ALA A CA 1
ATOM 789 C C . ALA A 1 98 ? 3.168 14.463 -27.391 1.00 68.88 98 ALA A C 1
ATOM 791 O O . ALA A 1 98 ? 3.886 15.365 -27.877 1.00 68.88 98 ALA A O 1
#

Foldseek 3Di:
DVVVLVVDDPVLQVVQDDPPPLLQAGKDDFQSDDDVPDPTTHRDIDGHDDDDDDPDPVVVVVDDDHDQRPVCNVVVVVVVVVVVVVVVVVVVVVVVVD

Sequence (98 aa):
QVKQFFALPLEVKQKYEIPGIGGQRGYVSFGKESAKGKKEGDLKEFWHFGQYVDDNPKLEAEYPANVMVEELPEFNAVGKETYQMLEKTAKYVLRALA

pLDDT: mean 91.22, std 9.16, range [64.19, 98.0]

Secondary structure (DSSP, 8-state):
-HHHHHTS-HHHHGGGB-TTTTTSSEEE-TTS---TT-SSPPS--EEE------S-HHHHHHSPPPP--SS-HHHHHHHHHHHHHHHHHHHHHHHT--

Radius of gyration: 15.54 Å; chains: 1; bounding box: 33×36×42 Å